Protein AF-A0A7X6BCF2-F1 (afdb_monomer_lite)

Foldseek 3Di:
DPDPVNVVVVVVVVVVVVVVVVVVVVVVVPDPPDPPPPDDPPVCVDDVLVVLQVVLVPDPDDDPVNVVSVVVVVCVVVVVPPPVVVVVPVVVVVVVPDDDDDDDDDDDDDDDDDDD

pLDDT: mean 70.46, std 17.98, range [33.34, 94.88]

Radius of gyration: 30.87 Å; chains: 1; bounding box: 83×38×70 Å

Sequence (116 aa):
MPSRNLKIAGVAALAGMMMAVVIVGTTKRDQPAPADMNAPPVAAASDPLARELDRCATLTMPDAGCEAAWAANRRRFFGQNDPSAETVGTADQVAAQGQGEPQDAAALPIKTGARP

InterPro domains:
  IPR027587 Conjugative transfer region protein TrbK [PF20084] (6-91)
  IPR027587 Conjugative transfer region protein TrbK [TIGR04360] (12-79)

Secondary structure (DSSP, 8-state):
---HHHHHHHHHHHHHHHHHHHHHHHHHHH-PPP--TTS----TTT-HHHHHHHHHTT--S--HHHHHHHHHHHHHHTTTT-GGGSSTTHHHHHGGG-------------------

Organism: NCBI:txid53317

Structure (mmCIF, N/CA/C/O backbone):
data_AF-A0A7X6BCF2-F1
#
_entry.id   AF-A0A7X6BCF2-F1
#
loop_
_atom_site.group_PDB
_atom_site.id
_atom_site.type_symbol
_atom_site.label_atom_id
_atom_site.label_alt_id
_atom_site.label_comp_id
_atom_site.label_asym_id
_atom_site.label_entity_id
_atom_site.label_seq_id
_atom_site.pdbx_PDB_ins_code
_atom_site.Cartn_x
_atom_site.Cartn_y
_atom_site.Cartn_z
_atom_site.occupancy
_atom_site.B_iso_or_equiv
_atom_site.auth_seq_id
_atom_site.auth_comp_id
_atom_site.auth_asym_id
_atom_site.auth_atom_id
_atom_site.pdbx_PDB_model_num
ATOM 1 N N . MET A 1 1 ? 9.233 2.485 -38.669 1.00 52.78 1 MET A N 1
ATOM 2 C CA . MET A 1 1 ? 9.985 1.741 -37.631 1.00 52.78 1 MET A CA 1
ATOM 3 C C . MET A 1 1 ? 10.362 2.699 -36.502 1.00 52.78 1 MET A C 1
ATOM 5 O O . MET A 1 1 ? 10.916 3.743 -36.826 1.00 52.78 1 MET A O 1
ATOM 9 N N . PRO A 1 2 ? 10.083 2.406 -35.215 1.00 58.28 2 PRO A N 1
ATOM 10 C CA . PRO A 1 2 ? 10.536 3.259 -34.114 1.00 58.28 2 PRO A CA 1
ATOM 11 C C . PRO A 1 2 ? 12.066 3.347 -34.125 1.00 58.28 2 PRO A C 1
ATOM 13 O O . PRO A 1 2 ? 12.750 2.320 -34.225 1.00 58.28 2 PRO A O 1
ATOM 16 N N . SER A 1 3 ? 12.585 4.576 -34.082 1.00 72.25 3 SER A N 1
ATOM 17 C CA . SER A 1 3 ? 14.017 4.863 -34.145 1.00 72.25 3 SER A CA 1
ATOM 18 C C . SER A 1 3 ? 14.746 4.181 -32.984 1.00 72.25 3 SER A C 1
ATOM 20 O O . SER A 1 3 ? 14.201 4.013 -31.891 1.00 72.25 3 SER A O 1
ATOM 22 N N . ARG A 1 4 ? 15.991 3.744 -33.215 1.00 78.75 4 ARG A N 1
ATOM 23 C CA . ARG A 1 4 ? 16.797 3.031 -32.206 1.00 78.75 4 ARG A CA 1
ATOM 24 C C . ARG A 1 4 ? 16.899 3.833 -30.898 1.00 78.75 4 ARG A C 1
ATOM 26 O O . ARG A 1 4 ? 16.820 3.256 -29.821 1.00 78.75 4 ARG A O 1
ATOM 33 N N . ASN A 1 5 ? 16.956 5.158 -31.014 1.00 79.00 5 ASN A N 1
ATOM 34 C CA . ASN A 1 5 ? 17.013 6.096 -29.894 1.00 79.00 5 ASN A CA 1
ATOM 35 C C . ASN A 1 5 ? 15.732 6.079 -29.049 1.00 79.00 5 ASN A C 1
ATOM 37 O O . ASN A 1 5 ? 15.816 6.106 -27.826 1.00 79.00 5 ASN A O 1
ATOM 41 N N . LEU A 1 6 ? 14.557 5.950 -29.676 1.00 77.31 6 LEU A N 1
ATOM 42 C CA . LEU A 1 6 ? 13.284 5.856 -28.957 1.00 77.31 6 LEU A CA 1
ATOM 43 C C . LEU A 1 6 ? 13.175 4.544 -28.166 1.00 77.31 6 LEU A C 1
ATOM 45 O O . LEU A 1 6 ? 12.641 4.526 -27.061 1.00 77.31 6 LEU A O 1
ATOM 49 N N . LYS A 1 7 ? 13.744 3.452 -28.694 1.00 72.31 7 LYS A N 1
ATOM 50 C CA . LYS A 1 7 ? 13.825 2.168 -27.978 1.00 72.31 7 LYS A CA 1
ATOM 51 C C . LYS A 1 7 ? 14.745 2.259 -26.761 1.00 72.31 7 LYS A C 1
ATOM 53 O O . LYS A 1 7 ? 14.379 1.788 -25.692 1.00 72.31 7 LYS A O 1
ATOM 58 N N . ILE A 1 8 ? 15.913 2.883 -26.916 1.00 84.06 8 ILE A N 1
ATOM 59 C CA . ILE A 1 8 ? 16.888 3.035 -25.827 1.00 84.06 8 ILE A CA 1
ATOM 60 C C . ILE A 1 8 ? 16.327 3.939 -24.724 1.00 84.06 8 ILE A C 1
ATOM 62 O O . ILE A 1 8 ? 16.394 3.576 -23.553 1.00 84.06 8 ILE A O 1
ATOM 66 N N . ALA A 1 9 ? 15.708 5.065 -25.091 1.00 82.69 9 ALA A N 1
ATOM 67 C CA . ALA A 1 9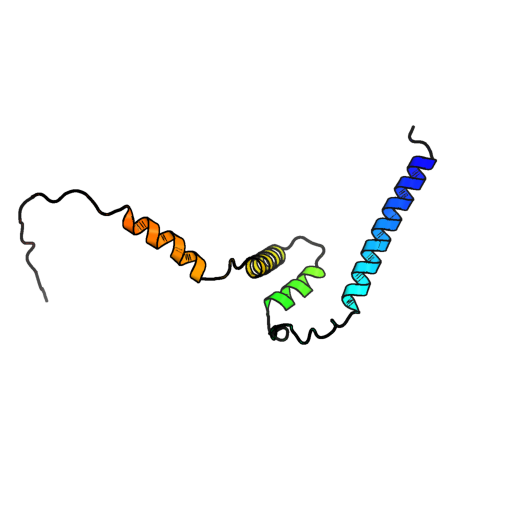 ? 15.072 5.966 -24.132 1.00 82.69 9 ALA A CA 1
ATOM 68 C C . ALA A 1 9 ? 13.941 5.273 -23.352 1.00 82.69 9 ALA A C 1
ATOM 70 O O . ALA A 1 9 ? 13.865 5.408 -22.133 1.00 82.69 9 ALA A O 1
ATOM 71 N N . GLY A 1 10 ? 13.108 4.476 -24.031 1.00 88.12 10 GLY A N 1
ATOM 72 C CA . GLY A 1 10 ? 12.047 3.706 -23.378 1.00 88.12 10 GLY A CA 1
ATOM 73 C C . GLY A 1 10 ? 12.584 2.684 -22.372 1.00 88.12 10 GLY A C 1
ATOM 74 O O . GLY A 1 10 ? 12.095 2.613 -21.247 1.00 88.12 10 GLY A O 1
ATOM 75 N N . VAL A 1 11 ? 13.628 1.933 -22.740 1.00 88.44 11 VAL A N 1
ATOM 76 C CA . VAL A 1 11 ? 14.254 0.950 -21.838 1.00 88.44 11 VAL A CA 1
ATOM 77 C C . VAL A 1 11 ? 14.896 1.637 -20.629 1.00 88.44 11 VAL A C 1
ATOM 79 O O . VAL A 1 11 ? 14.715 1.176 -19.504 1.00 88.44 11 VAL A O 1
ATOM 82 N N . ALA A 1 12 ? 15.590 2.759 -20.835 1.00 89.75 12 ALA A N 1
ATOM 83 C CA . ALA A 1 12 ? 16.207 3.518 -19.749 1.00 89.75 12 ALA A CA 1
ATOM 84 C C . ALA A 1 12 ? 15.166 4.065 -18.758 1.00 89.75 12 ALA A C 1
ATOM 86 O O . ALA A 1 12 ? 15.369 3.980 -17.548 1.00 89.75 12 ALA A O 1
ATOM 87 N N . ALA A 1 13 ? 14.033 4.569 -19.255 1.00 91.50 13 ALA A N 1
ATOM 88 C CA . ALA A 1 13 ? 12.952 5.069 -18.408 1.00 91.50 13 ALA A CA 1
ATOM 89 C C . ALA A 1 13 ? 12.337 3.959 -17.540 1.00 91.50 13 ALA A C 1
ATOM 91 O O . ALA A 1 13 ? 12.167 4.144 -16.335 1.00 91.50 13 ALA A O 1
ATOM 92 N N . LEU A 1 14 ? 12.059 2.786 -18.123 1.00 92.06 14 LEU A N 1
ATOM 93 C CA . LEU A 1 14 ? 11.518 1.646 -17.375 1.00 92.06 14 LEU A CA 1
ATOM 94 C C . LEU A 1 14 ? 12.506 1.127 -16.325 1.00 92.06 14 LEU A C 1
ATOM 96 O O . LEU A 1 14 ? 12.110 0.873 -15.188 1.00 92.06 14 LEU A O 1
ATOM 100 N N . ALA A 1 15 ? 13.788 1.016 -16.680 1.00 91.25 15 ALA A N 1
ATOM 101 C CA . ALA A 1 15 ? 14.832 0.601 -15.747 1.00 91.25 15 ALA A CA 1
ATOM 102 C C . ALA A 1 15 ? 14.982 1.595 -14.583 1.00 91.25 15 ALA A C 1
ATOM 104 O O . ALA A 1 15 ? 15.057 1.181 -13.427 1.00 91.25 15 ALA A O 1
ATOM 105 N N . GLY A 1 16 ? 14.955 2.900 -14.871 1.00 93.94 16 GLY A N 1
ATOM 106 C CA . GLY A 1 16 ? 14.984 3.945 -13.848 1.00 93.94 16 GLY A CA 1
ATOM 107 C C . GLY A 1 16 ? 13.776 3.883 -12.911 1.00 93.94 16 GLY A C 1
ATOM 108 O O . GLY A 1 16 ? 13.937 3.969 -11.696 1.00 93.94 16 GLY A O 1
ATOM 109 N N . MET A 1 17 ? 12.576 3.661 -13.454 1.00 94.81 17 MET A N 1
ATOM 110 C CA . MET A 1 17 ? 11.359 3.547 -12.649 1.00 94.81 17 MET A CA 1
ATOM 111 C C . MET A 1 17 ? 11.375 2.300 -11.755 1.00 94.81 17 MET A C 1
ATOM 113 O O . MET A 1 17 ? 11.054 2.396 -10.573 1.00 94.81 17 MET A O 1
ATOM 117 N N . MET A 1 18 ? 11.822 1.154 -12.277 1.00 94.12 18 MET A N 1
ATOM 118 C CA . MET A 1 18 ? 12.041 -0.062 -11.483 1.00 94.12 18 MET A CA 1
ATOM 119 C C . MET A 1 18 ? 13.050 0.170 -10.353 1.00 94.12 18 MET A C 1
ATOM 121 O O . MET A 1 18 ? 12.778 -0.177 -9.206 1.00 94.12 18 MET A O 1
ATOM 125 N N . MET A 1 19 ? 14.183 0.812 -10.647 1.00 93.12 19 MET A N 1
ATOM 126 C CA . MET A 1 19 ? 15.209 1.108 -9.644 1.00 93.12 19 MET A CA 1
ATOM 127 C C . MET A 1 19 ? 14.684 2.035 -8.539 1.00 93.12 19 MET A C 1
ATOM 129 O O . MET A 1 19 ? 14.942 1.801 -7.360 1.00 93.12 19 MET A O 1
ATOM 133 N N . ALA A 1 20 ? 13.899 3.055 -8.898 1.00 91.12 20 ALA A N 1
ATOM 134 C CA . ALA A 1 20 ? 13.276 3.952 -7.928 1.00 91.12 20 ALA A CA 1
ATOM 135 C C . ALA A 1 20 ? 12.325 3.203 -6.977 1.00 91.12 20 ALA A C 1
ATOM 137 O O . ALA A 1 20 ? 12.360 3.431 -5.767 1.00 91.12 20 ALA A O 1
ATOM 138 N N . VAL A 1 21 ? 11.521 2.269 -7.502 1.00 89.62 21 VAL A N 1
ATOM 139 C CA . VAL A 1 21 ? 10.628 1.426 -6.688 1.00 89.62 21 VAL A CA 1
ATOM 140 C C . VAL A 1 21 ? 11.422 0.557 -5.711 1.00 89.62 21 VAL A C 1
ATOM 142 O O . VAL A 1 21 ? 11.046 0.465 -4.543 1.00 89.62 21 VAL A O 1
ATOM 145 N N . VAL A 1 22 ? 12.539 -0.034 -6.152 1.00 87.94 22 VAL A N 1
ATOM 146 C CA . VAL A 1 22 ? 13.417 -0.835 -5.283 1.00 87.94 22 VAL A CA 1
ATOM 147 C C . VAL A 1 22 ? 13.967 0.010 -4.136 1.00 87.94 22 VAL A C 1
ATOM 149 O O . VAL A 1 22 ? 13.824 -0.390 -2.984 1.00 87.94 22 VAL A O 1
ATOM 152 N N . ILE A 1 23 ? 14.520 1.193 -4.428 1.00 85.75 23 ILE A N 1
ATOM 153 C CA . ILE A 1 23 ? 15.099 2.084 -3.408 1.00 85.75 23 ILE A CA 1
ATOM 154 C C . ILE A 1 23 ?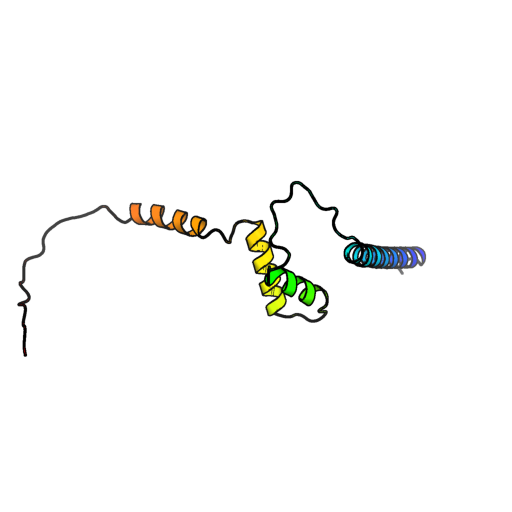 14.050 2.468 -2.357 1.00 85.75 23 ILE A C 1
ATOM 156 O O . ILE A 1 23 ? 14.313 2.365 -1.162 1.00 85.75 23 ILE A O 1
ATOM 160 N N . VAL A 1 24 ? 12.845 2.865 -2.781 1.00 83.94 24 VAL A N 1
ATOM 161 C CA . VAL A 1 24 ? 11.750 3.215 -1.856 1.00 83.94 24 VAL A CA 1
ATOM 162 C C . VAL A 1 24 ? 11.301 2.003 -1.031 1.00 83.94 24 VAL A C 1
ATOM 164 O O . VAL A 1 24 ? 10.987 2.133 0.153 1.00 83.94 24 VAL A O 1
ATOM 167 N N . GLY A 1 25 ? 11.274 0.816 -1.639 1.00 77.12 25 GLY A N 1
ATOM 168 C CA . GLY A 1 25 ? 10.918 -0.429 -0.963 1.00 77.12 25 GLY A CA 1
ATOM 169 C C . GLY A 1 25 ? 11.949 -0.892 0.071 1.00 77.12 25 GLY A C 1
ATOM 170 O O . GLY A 1 25 ? 11.576 -1.553 1.040 1.00 77.12 25 GLY A O 1
ATOM 171 N N . THR A 1 26 ? 13.231 -0.562 -0.108 1.00 73.62 26 THR A N 1
ATOM 172 C CA . THR A 1 26 ? 14.288 -0.883 0.863 1.00 73.62 26 THR A CA 1
ATOM 173 C C . THR A 1 26 ? 14.381 0.156 1.976 1.00 73.62 26 THR A C 1
ATOM 175 O O . THR A 1 26 ? 14.453 -0.216 3.140 1.00 73.62 26 THR A O 1
ATOM 178 N N . THR A 1 27 ? 14.286 1.454 1.670 1.00 69.81 27 THR A N 1
ATOM 179 C CA . THR A 1 27 ? 14.400 2.512 2.693 1.00 69.81 27 THR A CA 1
ATOM 180 C C . THR A 1 27 ? 13.258 2.490 3.705 1.00 69.81 27 THR A C 1
ATOM 182 O O . THR A 1 27 ? 13.486 2.736 4.886 1.00 69.81 27 THR A O 1
ATOM 185 N N . LYS A 1 28 ? 12.040 2.125 3.286 1.00 60.22 28 LYS A N 1
ATOM 186 C CA . LYS A 1 28 ? 10.902 1.969 4.207 1.00 60.22 28 LYS A CA 1
ATOM 187 C C . LYS A 1 28 ? 11.050 0.815 5.201 1.00 60.22 28 LYS A C 1
ATOM 189 O O . LYS A 1 28 ? 10.385 0.848 6.229 1.00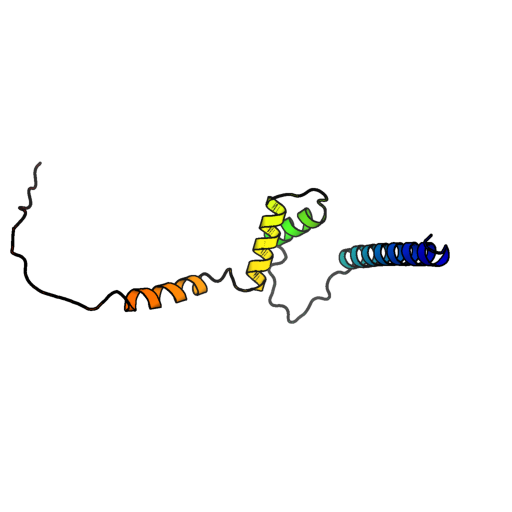 60.22 28 LYS A O 1
ATOM 194 N N . ARG A 1 29 ? 11.872 -0.200 4.907 1.00 58.50 29 ARG A N 1
ATOM 195 C CA . ARG A 1 29 ? 12.101 -1.333 5.822 1.00 58.50 29 ARG A CA 1
ATOM 196 C C . ARG A 1 29 ? 13.124 -1.012 6.908 1.00 58.50 29 ARG A C 1
ATOM 198 O O . ARG A 1 29 ? 12.982 -1.503 8.020 1.00 58.50 29 ARG A O 1
ATOM 205 N N . ASP A 1 30 ? 14.120 -0.192 6.582 1.00 54.19 30 ASP A N 1
ATOM 206 C CA . ASP A 1 30 ? 15.261 0.090 7.462 1.00 54.19 30 ASP A CA 1
ATOM 207 C C . ASP A 1 30 ? 15.126 1.369 8.288 1.00 54.19 30 ASP A C 1
ATOM 209 O O . ASP A 1 30 ? 15.983 1.644 9.125 1.00 54.19 30 ASP A O 1
ATOM 213 N N . GLN A 1 31 ? 14.081 2.173 8.083 1.00 50.19 31 GLN A N 1
ATOM 214 C CA . GLN A 1 31 ? 13.899 3.395 8.857 1.00 50.19 31 GLN A CA 1
ATOM 215 C C . GLN A 1 31 ? 13.040 3.115 10.101 1.00 50.19 31 GLN A C 1
ATOM 217 O O . GLN A 1 31 ? 11.813 3.077 9.982 1.00 50.19 31 GLN A O 1
ATOM 222 N N . PRO A 1 32 ? 13.625 2.955 11.310 1.00 53.25 32 PRO A N 1
ATOM 223 C CA . PRO A 1 32 ? 12.853 3.148 12.527 1.00 53.25 32 PRO A CA 1
ATOM 224 C C . PRO A 1 32 ? 12.291 4.567 12.462 1.00 53.25 32 PRO A C 1
ATOM 226 O O . PRO A 1 32 ? 13.042 5.534 12.298 1.00 53.25 32 PRO A O 1
ATOM 229 N N . ALA A 1 33 ? 10.964 4.682 12.490 1.00 58.12 33 ALA A N 1
ATOM 230 C CA . ALA A 1 33 ? 10.299 5.972 12.435 1.00 58.12 33 ALA A CA 1
ATOM 231 C C . ALA A 1 33 ? 10.886 6.879 13.533 1.00 58.12 33 ALA A C 1
ATOM 233 O O . ALA A 1 33 ? 11.000 6.424 14.678 1.00 58.12 33 ALA A O 1
ATOM 234 N N . PRO A 1 34 ? 11.286 8.130 13.227 1.00 56.66 34 PRO A N 1
ATOM 235 C CA . PRO A 1 34 ? 11.585 9.084 14.282 1.00 56.66 34 PRO 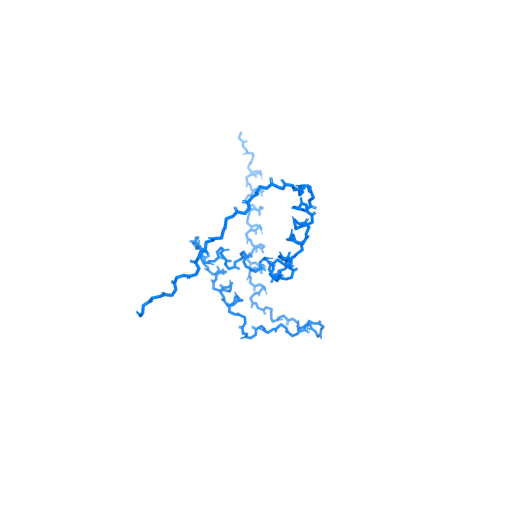A CA 1
ATOM 236 C C . PRO A 1 34 ? 10.348 9.153 15.177 1.00 56.66 34 PRO A C 1
ATOM 238 O O . PRO A 1 34 ? 9.234 9.311 14.681 1.00 56.66 34 PRO A O 1
ATOM 241 N N . ALA A 1 35 ? 10.535 8.933 16.477 1.00 54.53 35 ALA A N 1
ATOM 242 C CA . ALA A 1 35 ? 9.445 8.988 17.435 1.00 54.53 35 ALA A CA 1
ATOM 243 C C . ALA A 1 35 ? 8.868 10.408 17.415 1.00 54.53 35 ALA A C 1
ATOM 245 O O . ALA A 1 35 ? 9.447 11.328 17.995 1.00 54.53 35 ALA A O 1
ATOM 246 N N . ASP A 1 36 ? 7.753 10.589 16.709 1.00 53.62 36 ASP A N 1
ATOM 247 C CA . ASP A 1 36 ? 6.971 11.814 16.756 1.00 53.62 36 ASP A CA 1
ATOM 248 C C . ASP A 1 36 ? 6.487 11.989 18.195 1.00 53.62 36 ASP A C 1
ATOM 250 O O . ASP A 1 36 ? 5.544 11.335 18.639 1.00 53.62 36 ASP A O 1
ATOM 254 N N . MET A 1 37 ? 7.141 12.879 18.943 1.00 56.47 37 MET A N 1
ATOM 255 C CA . MET A 1 37 ? 6.791 13.168 20.340 1.00 56.47 37 MET A CA 1
ATOM 256 C C . MET A 1 37 ? 5.381 13.768 20.493 1.00 56.47 37 MET A C 1
ATOM 258 O O . MET A 1 37 ? 4.867 13.843 21.605 1.00 56.47 37 MET A O 1
ATOM 262 N N . ASN A 1 38 ? 4.745 14.154 19.380 1.00 56.44 38 ASN A N 1
ATOM 263 C CA . ASN A 1 38 ? 3.384 14.686 19.323 1.00 56.44 38 ASN A CA 1
ATOM 264 C C . ASN A 1 38 ? 2.363 13.702 18.730 1.00 56.44 38 ASN A C 1
ATOM 266 O O . ASN A 1 38 ? 1.194 14.064 18.585 1.00 56.44 38 ASN A O 1
ATOM 270 N N . ALA A 1 39 ? 2.763 12.478 18.372 1.00 53.59 39 ALA A N 1
ATOM 271 C CA . ALA A 1 39 ? 1.790 11.469 17.989 1.00 53.59 39 ALA A CA 1
ATOM 272 C C . ALA A 1 39 ? 1.008 11.048 19.248 1.00 53.59 39 ALA A C 1
ATOM 274 O O . ALA A 1 39 ? 1.634 10.710 20.259 1.00 53.59 39 ALA A O 1
ATOM 275 N N . PRO A 1 40 ? -0.344 11.042 19.231 1.00 54.62 40 PRO A N 1
ATOM 276 C CA . PRO A 1 40 ? -1.092 10.352 20.278 1.00 54.62 40 PRO A CA 1
ATOM 277 C C . PRO A 1 40 ? -0.542 8.925 20.373 1.00 54.62 40 PRO A C 1
ATOM 279 O O . PRO A 1 40 ? -0.135 8.398 19.334 1.00 54.62 40 PRO A O 1
ATOM 282 N N . PRO A 1 41 ? -0.482 8.300 21.565 1.00 48.88 41 PRO A N 1
ATOM 283 C CA . PRO A 1 41 ? 0.060 6.959 21.708 1.00 48.88 41 PRO A CA 1
ATOM 284 C C . PRO A 1 41 ? -0.761 6.016 20.833 1.00 48.88 41 PRO A C 1
ATOM 286 O O . PRO A 1 41 ? -1.817 5.521 21.224 1.00 48.88 41 PRO A O 1
ATOM 289 N N . VAL A 1 42 ? -0.293 5.791 19.607 1.00 54.41 42 VAL A N 1
ATOM 290 C CA . VAL A 1 42 ? -0.799 4.732 18.762 1.00 54.41 42 VAL A CA 1
ATOM 291 C C . VAL A 1 42 ? -0.437 3.495 19.552 1.00 54.41 42 VAL A C 1
ATOM 293 O O . VAL A 1 42 ? 0.735 3.264 19.852 1.00 54.41 42 VAL A O 1
ATOM 296 N N . ALA A 1 43 ? -1.443 2.720 19.935 1.00 52.50 43 ALA A N 1
ATOM 297 C CA . ALA A 1 43 ? -1.282 1.393 20.505 1.00 52.50 43 ALA A CA 1
ATOM 298 C C . ALA A 1 43 ? -0.686 0.434 19.446 1.00 52.50 43 ALA A C 1
ATOM 300 O O . ALA A 1 43 ? -1.245 -0.613 19.134 1.00 52.50 43 ALA A O 1
ATOM 301 N N . ALA A 1 44 ? 0.448 0.813 18.851 1.00 53.88 44 ALA A N 1
ATOM 302 C CA . ALA A 1 44 ? 1.118 0.168 17.733 1.00 53.88 44 ALA A CA 1
ATOM 303 C C . ALA A 1 44 ? 1.651 -1.214 18.122 1.00 53.88 44 ALA A C 1
ATOM 305 O O . ALA A 1 44 ? 1.858 -2.060 17.261 1.00 53.88 44 ALA A O 1
ATOM 306 N N . ALA A 1 45 ? 1.814 -1.480 19.420 1.00 49.59 45 ALA A N 1
ATOM 307 C CA . ALA A 1 45 ? 2.225 -2.789 19.908 1.00 49.59 45 ALA A CA 1
ATOM 308 C C . ALA A 1 45 ? 1.107 -3.854 19.832 1.00 49.59 45 ALA A C 1
ATOM 310 O O . ALA A 1 45 ? 1.414 -5.043 19.922 1.00 49.59 45 ALA A O 1
ATOM 311 N N . SER A 1 46 ? -0.164 -3.463 19.639 1.00 57.38 46 SER A N 1
ATOM 312 C CA . SER A 1 46 ? -1.303 -4.380 19.807 1.00 57.38 46 SER A CA 1
ATOM 313 C C . SER A 1 46 ? -2.379 -4.316 18.722 1.00 57.38 46 SER A C 1
ATOM 315 O O . SER A 1 46 ? -3.352 -5.052 18.854 1.00 57.38 46 SER A O 1
ATOM 317 N N . ASP A 1 47 ? -2.268 -3.481 17.681 1.00 76.25 47 ASP A N 1
ATOM 318 C CA . ASP A 1 47 ? -3.310 -3.432 16.643 1.00 76.25 47 ASP A CA 1
ATOM 319 C C . ASP A 1 47 ? -3.228 -4.683 15.745 1.00 76.25 47 ASP A C 1
ATOM 321 O O . ASP A 1 47 ? -2.299 -4.799 14.935 1.00 76.25 47 ASP A O 1
ATOM 325 N N . PRO A 1 48 ? -4.176 -5.638 15.853 1.00 82.56 48 PRO A N 1
ATOM 326 C CA . PRO A 1 48 ? -4.167 -6.834 15.016 1.00 82.56 48 PRO A CA 1
ATOM 327 C C . PRO A 1 48 ? -4.256 -6.486 13.525 1.00 82.56 48 PRO A C 1
ATOM 329 O O . PRO A 1 48 ? -3.748 -7.241 12.698 1.00 82.56 48 PRO A O 1
ATOM 332 N N . LEU A 1 49 ? -4.840 -5.330 13.177 1.00 87.50 49 LEU A N 1
ATOM 333 C CA . LEU A 1 49 ? -4.944 -4.877 11.793 1.00 87.50 49 LEU A CA 1
ATOM 334 C C . LEU A 1 49 ? -3.579 -4.494 11.210 1.00 87.50 49 LEU A C 1
ATOM 336 O O . LEU A 1 49 ? -3.291 -4.847 10.072 1.00 87.50 49 LEU A O 1
ATOM 340 N N . ALA A 1 50 ? -2.721 -3.821 11.983 1.00 86.50 50 ALA A N 1
ATOM 341 C CA . ALA A 1 50 ? -1.381 -3.440 11.532 1.00 86.50 50 ALA A CA 1
ATOM 342 C C . ALA A 1 50 ? -0.523 -4.675 11.216 1.00 86.50 50 ALA A C 1
ATOM 344 O O . ALA A 1 50 ? 0.131 -4.732 10.177 1.00 86.50 50 ALA A O 1
ATOM 345 N N . ARG A 1 51 ? -0.612 -5.711 12.062 1.00 88.31 51 ARG A N 1
ATOM 346 C CA . ARG A 1 51 ? 0.067 -6.995 11.833 1.00 88.31 51 ARG A CA 1
ATOM 347 C C . ARG A 1 51 ? -0.407 -7.681 10.549 1.00 88.31 51 ARG A C 1
ATOM 349 O O . ARG A 1 51 ? 0.402 -8.275 9.839 1.00 88.31 51 ARG A O 1
ATOM 356 N N . GLU A 1 52 ? -1.705 -7.622 10.258 1.00 91.25 52 GLU A N 1
ATOM 357 C CA . GLU A 1 52 ? -2.248 -8.217 9.035 1.00 91.25 52 GLU A CA 1
ATOM 358 C C . GLU A 1 52 ? -1.803 -7.439 7.789 1.00 91.25 52 GLU A C 1
ATOM 360 O O . GLU A 1 52 ? -1.417 -8.050 6.796 1.00 91.25 52 GLU A O 1
ATOM 365 N N . LEU A 1 53 ? -1.753 -6.103 7.851 1.00 92.38 53 LEU A N 1
ATOM 366 C CA . LEU A 1 53 ? -1.241 -5.276 6.752 1.00 92.38 53 LEU A CA 1
ATOM 367 C C . LEU A 1 53 ? 0.229 -5.582 6.421 1.00 92.38 53 LEU A C 1
ATOM 369 O O . LEU A 1 53 ? 0.570 -5.669 5.239 1.00 92.38 53 LEU A O 1
ATOM 373 N N . ASP A 1 54 ? 1.076 -5.809 7.429 1.00 90.81 54 ASP A N 1
ATOM 374 C CA . ASP A 1 54 ? 2.479 -6.204 7.226 1.00 90.81 54 ASP A CA 1
ATOM 375 C C . ASP A 1 54 ? 2.602 -7.562 6.527 1.00 90.81 54 ASP A C 1
ATOM 377 O O . ASP A 1 54 ? 3.405 -7.720 5.603 1.00 90.81 54 ASP A O 1
ATOM 381 N N . ARG A 1 55 ? 1.772 -8.544 6.910 1.00 92.38 55 ARG A N 1
ATOM 382 C CA . ARG A 1 55 ? 1.715 -9.834 6.208 1.00 92.38 55 ARG A CA 1
ATOM 383 C C . ARG A 1 55 ? 1.285 -9.626 4.756 1.00 92.38 55 ARG A C 1
ATOM 385 O O . ARG A 1 55 ? 1.951 -10.117 3.842 1.00 92.38 55 ARG A O 1
ATOM 392 N N . CYS A 1 56 ? 0.212 -8.869 4.541 1.00 94.12 56 CYS A N 1
ATOM 393 C CA . CYS A 1 56 ? -0.347 -8.602 3.220 1.00 94.12 56 CYS A CA 1
ATOM 394 C C . CYS A 1 56 ? 0.630 -7.891 2.276 1.00 94.12 56 CYS A C 1
ATOM 396 O O . CYS A 1 56 ? 0.614 -8.161 1.080 1.00 94.12 56 CYS A O 1
ATOM 398 N N . ALA A 1 57 ? 1.534 -7.049 2.787 1.00 88.75 57 ALA A N 1
ATOM 399 C CA . ALA A 1 57 ? 2.558 -6.382 1.978 1.00 88.75 57 ALA A CA 1
ATOM 400 C C . ALA A 1 57 ? 3.574 -7.346 1.332 1.00 88.75 57 ALA A C 1
ATOM 402 O O . ALA A 1 57 ? 4.289 -6.961 0.406 1.00 88.75 57 ALA A O 1
ATOM 403 N N . THR A 1 58 ? 3.655 -8.589 1.815 1.00 90.38 58 THR A N 1
ATOM 404 C CA . THR A 1 58 ? 4.558 -9.621 1.279 1.00 90.38 58 THR A CA 1
ATOM 405 C C . THR A 1 58 ? 3.882 -10.570 0.290 1.00 90.38 58 THR A C 1
ATOM 407 O O . THR A 1 58 ? 4.573 -11.320 -0.400 1.00 90.38 58 THR A O 1
ATOM 410 N N . LEU A 1 59 ? 2.548 -10.536 0.188 1.00 91.50 59 LEU A N 1
ATOM 411 C CA . LEU A 1 59 ? 1.794 -11.401 -0.712 1.00 91.50 59 LEU A CA 1
ATOM 412 C C . LEU A 1 59 ? 1.781 -10.841 -2.138 1.00 91.50 59 LEU A C 1
ATOM 414 O O . LEU A 1 59 ? 1.495 -9.671 -2.372 1.00 91.50 59 LEU A O 1
ATOM 418 N N . THR A 1 60 ? 2.082 -11.708 -3.104 1.00 84.81 60 THR A N 1
ATOM 419 C CA . THR A 1 60 ? 2.111 -11.385 -4.542 1.00 84.81 60 THR A CA 1
ATOM 420 C C . THR A 1 60 ? 0.903 -11.927 -5.307 1.00 84.81 60 THR A C 1
ATOM 422 O O . THR A 1 60 ? 0.775 -11.688 -6.507 1.00 84.81 60 THR A O 1
ATOM 425 N N . MET A 1 61 ? 0.016 -12.653 -4.623 1.00 90.50 61 MET A N 1
ATOM 426 C CA . MET A 1 61 ? -1.222 -13.207 -5.167 1.00 90.50 61 MET A CA 1
ATOM 427 C C . MET A 1 61 ? -2.419 -12.466 -4.556 1.00 90.50 61 MET A C 1
ATOM 429 O O . MET A 1 61 ? -2.342 -12.097 -3.382 1.00 90.50 61 MET A O 1
ATOM 433 N N . PRO A 1 62 ? -3.507 -12.227 -5.313 1.00 90.31 62 PRO A N 1
ATOM 434 C CA . PRO A 1 62 ? -4.719 -11.635 -4.761 1.00 90.31 62 PRO A CA 1
ATOM 435 C C . PRO A 1 62 ? -5.270 -12.481 -3.612 1.00 90.31 62 PRO A C 1
ATOM 437 O O . PRO A 1 62 ? -5.423 -13.696 -3.741 1.00 90.31 62 PRO A O 1
ATOM 440 N N . ASP A 1 63 ? -5.586 -11.812 -2.507 1.00 93.94 63 ASP A N 1
ATOM 441 C CA . ASP A 1 63 ? -6.149 -12.413 -1.306 1.00 93.94 63 ASP A CA 1
ATOM 442 C C . ASP A 1 63 ? -7.288 -11.535 -0.781 1.00 93.94 63 ASP A C 1
ATOM 444 O O . ASP A 1 63 ? -7.109 -10.344 -0.505 1.00 93.94 63 ASP A O 1
ATOM 448 N N . ALA A 1 64 ? -8.472 -12.132 -0.642 1.00 94.81 64 ALA A N 1
ATOM 449 C CA . ALA A 1 64 ? -9.669 -11.415 -0.212 1.00 94.81 64 ALA A CA 1
ATOM 450 C C . ALA A 1 64 ? -9.554 -10.897 1.235 1.00 94.81 64 ALA A C 1
ATOM 452 O O . ALA A 1 64 ? -10.126 -9.856 1.567 1.00 94.81 64 ALA A O 1
ATOM 453 N N . GLY A 1 65 ? -8.797 -11.588 2.096 1.00 93.00 65 GLY A N 1
ATOM 454 C CA . GLY A 1 65 ? -8.528 -11.149 3.466 1.00 93.00 65 GLY A CA 1
ATOM 455 C C . GLY A 1 65 ? -7.694 -9.868 3.497 1.00 93.00 65 GLY A C 1
ATOM 456 O O . GLY A 1 65 ? -8.019 -8.923 4.218 1.00 93.00 65 GLY A O 1
ATOM 457 N N . CYS A 1 66 ? -6.680 -9.786 2.641 1.00 94.88 66 CYS A N 1
ATOM 458 C CA . CYS A 1 66 ? -5.847 -8.602 2.488 1.00 94.88 66 CYS A CA 1
ATOM 459 C C . CYS A 1 66 ? -6.596 -7.403 1.906 1.00 94.88 66 CYS A C 1
ATOM 461 O O . CYS A 1 66 ? -6.401 -6.275 2.369 1.00 94.88 66 CYS A O 1
ATOM 463 N N . GLU A 1 67 ? -7.485 -7.621 0.936 1.00 94.31 67 GLU A N 1
ATOM 464 C CA . GLU A 1 67 ? -8.346 -6.554 0.414 1.00 94.31 67 GLU A CA 1
ATOM 465 C C . GLU A 1 67 ? -9.265 -5.984 1.506 1.00 94.31 67 GLU A C 1
ATOM 467 O O . GLU A 1 67 ? -9.397 -4.761 1.642 1.00 94.31 67 GLU A O 1
ATOM 472 N N . ALA A 1 68 ? -9.839 -6.852 2.345 1.00 94.00 68 ALA A N 1
ATOM 473 C CA . ALA A 1 68 ? -10.670 -6.445 3.473 1.00 94.00 68 ALA A CA 1
ATOM 474 C C . ALA A 1 68 ? -9.877 -5.668 4.540 1.00 94.00 68 ALA A C 1
ATOM 476 O O . ALA A 1 68 ? -10.347 -4.631 5.020 1.00 94.00 68 ALA A O 1
ATOM 477 N N . ALA A 1 69 ? -8.660 -6.112 4.872 1.00 93.94 69 ALA A N 1
ATOM 478 C CA . ALA A 1 69 ? -7.784 -5.422 5.820 1.00 93.94 69 ALA A CA 1
ATOM 479 C C . ALA A 1 69 ? -7.435 -4.000 5.343 1.00 93.94 69 ALA A C 1
ATOM 481 O O . ALA A 1 69 ? -7.531 -3.031 6.104 1.00 93.94 69 ALA A O 1
ATOM 482 N N . TRP A 1 70 ? -7.121 -3.838 4.055 1.00 91.19 70 TRP A N 1
ATOM 483 C CA . TRP A 1 70 ? -6.874 -2.524 3.460 1.00 91.19 70 TRP A CA 1
ATOM 484 C C . TRP A 1 70 ? -8.109 -1.624 3.457 1.00 91.19 70 TRP A C 1
ATOM 486 O O . TRP A 1 70 ? -8.001 -0.424 3.733 1.00 91.19 70 TRP A O 1
ATOM 496 N N . ALA A 1 71 ? -9.288 -2.180 3.171 1.00 93.19 71 ALA A N 1
ATOM 497 C CA . ALA A 1 71 ? -10.540 -1.436 3.237 1.00 93.19 71 ALA A CA 1
ATOM 498 C C . ALA A 1 71 ? -10.830 -0.945 4.666 1.00 93.19 71 ALA A C 1
ATOM 500 O O . ALA A 1 71 ? -11.195 0.218 4.847 1.00 93.19 71 ALA A O 1
ATOM 501 N N . ALA A 1 72 ? -10.613 -1.788 5.679 1.00 90.62 72 ALA A N 1
ATOM 502 C CA . ALA A 1 72 ? -10.793 -1.428 7.085 1.00 90.62 72 ALA A CA 1
ATOM 503 C C . ALA A 1 72 ? -9.828 -0.318 7.530 1.00 90.62 72 ALA A C 1
ATOM 505 O O . ALA A 1 72 ? -10.251 0.652 8.165 1.00 90.62 72 ALA A O 1
ATOM 506 N N . ASN A 1 73 ? -8.554 -0.411 7.136 1.00 90.38 73 ASN A N 1
ATOM 507 C CA . ASN A 1 73 ? -7.557 0.622 7.410 1.00 90.38 73 ASN A CA 1
ATOM 508 C C . ASN A 1 73 ? -7.985 1.973 6.821 1.00 90.38 73 ASN A C 1
ATOM 510 O O . ASN A 1 73 ? -8.008 2.989 7.510 1.00 90.38 73 ASN A O 1
ATOM 514 N N . ARG A 1 74 ? -8.434 1.970 5.560 1.00 88.44 74 ARG A N 1
ATOM 515 C CA . ARG A 1 74 ? -8.917 3.174 4.875 1.00 88.44 74 ARG A CA 1
ATOM 516 C C . ARG A 1 74 ? -10.100 3.819 5.604 1.00 88.44 74 ARG A C 1
ATOM 518 O O . ARG A 1 74 ? -10.095 5.028 5.800 1.00 88.44 74 ARG A O 1
ATOM 525 N N . ARG A 1 75 ? -11.084 3.028 6.047 1.00 88.75 75 ARG A N 1
ATOM 526 C CA . ARG A 1 75 ? -12.252 3.534 6.796 1.00 88.75 75 ARG A CA 1
ATOM 527 C C . ARG A 1 75 ? -11.855 4.245 8.092 1.00 88.75 75 ARG A C 1
ATOM 529 O O . ARG A 1 75 ? -12.472 5.255 8.419 1.00 88.75 75 ARG A O 1
ATOM 536 N N . ARG A 1 76 ? -10.812 3.769 8.795 1.00 84.12 76 ARG A N 1
ATOM 537 C CA . ARG A 1 76 ? -10.292 4.416 10.019 1.00 84.12 76 ARG A CA 1
ATOM 538 C C . ARG A 1 76 ? -9.774 5.820 9.734 1.00 84.12 76 ARG A C 1
ATOM 540 O O . ARG A 1 76 ? -10.121 6.742 10.459 1.00 84.12 76 ARG A O 1
ATOM 547 N N . PHE A 1 77 ? -9.015 5.990 8.653 1.00 77.81 77 PHE A N 1
ATOM 548 C CA . PHE A 1 77 ? -8.487 7.303 8.273 1.00 77.81 77 PHE A CA 1
ATOM 549 C C . PHE A 1 77 ? -9.578 8.318 7.929 1.00 77.81 77 PHE A C 1
ATOM 551 O O . PHE A 1 77 ? -9.402 9.506 8.176 1.00 77.81 77 PHE A O 1
ATOM 558 N N . PHE A 1 78 ? -10.706 7.863 7.385 1.00 82.69 78 PHE A N 1
ATOM 559 C CA . PHE A 1 78 ? -11.814 8.737 7.004 1.00 82.69 78 PHE A CA 1
ATOM 560 C C . PHE A 1 78 ? -12.919 8.852 8.069 1.00 82.69 78 PHE A C 1
ATOM 562 O O . PHE A 1 78 ? -14.002 9.332 7.745 1.00 82.69 78 PHE A O 1
ATOM 569 N N . GLY A 1 79 ? -12.695 8.389 9.306 1.00 75.19 79 GLY A N 1
ATOM 570 C CA . GLY A 1 79 ? -13.690 8.479 10.390 1.00 75.19 79 GLY A CA 1
ATOM 571 C C . GLY A 1 79 ? -14.951 7.629 10.172 1.00 75.19 79 GLY A C 1
ATOM 572 O O . GLY A 1 79 ? -15.935 7.758 10.884 1.00 75.19 79 GLY A O 1
ATOM 573 N N . GLN A 1 80 ? -14.945 6.710 9.203 1.00 73.00 80 GLN A N 1
ATOM 574 C CA . GLN A 1 80 ? -16.119 5.891 8.854 1.00 73.00 80 GLN A CA 1
ATOM 575 C C . GLN A 1 80 ? -16.377 4.747 9.844 1.00 73.00 80 GLN A C 1
ATOM 577 O O . GLN A 1 80 ? -17.299 3.963 9.648 1.00 73.00 80 GLN A O 1
ATOM 582 N N . ASN A 1 81 ? -15.554 4.627 10.886 1.00 65.19 81 ASN A N 1
ATOM 583 C CA . ASN A 1 81 ? -15.761 3.675 11.974 1.0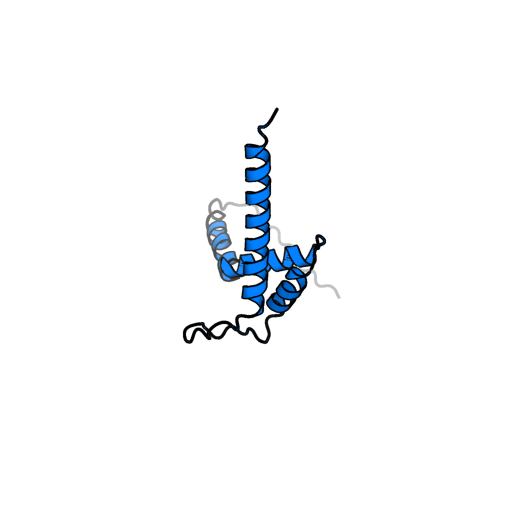0 65.19 81 ASN A CA 1
ATOM 584 C C . ASN A 1 81 ? -16.340 4.347 13.228 1.00 65.19 81 ASN A C 1
ATOM 586 O O . ASN A 1 81 ? -16.361 3.710 14.278 1.00 65.19 81 ASN A O 1
ATOM 590 N N . ASP A 1 82 ? -16.782 5.608 13.138 1.00 59.66 82 ASP A N 1
ATOM 591 C CA . ASP A 1 82 ? -17.489 6.266 14.231 1.00 59.66 82 ASP A CA 1
ATOM 592 C C . ASP A 1 82 ? -18.937 5.750 14.294 1.00 59.66 82 ASP A C 1
ATOM 594 O O . ASP A 1 82 ? -19.745 6.097 13.428 1.00 59.66 82 ASP A O 1
ATOM 598 N N . PRO A 1 83 ? -19.324 4.972 15.326 1.00 58.34 83 PRO A N 1
ATOM 599 C CA . PRO A 1 83 ? -20.717 4.546 15.508 1.00 58.34 83 PRO A CA 1
ATOM 600 C C . PRO A 1 83 ? -21.667 5.741 15.717 1.00 58.34 83 PRO A C 1
ATOM 602 O O . PRO A 1 83 ? -22.881 5.607 15.599 1.00 58.34 83 PRO A O 1
ATOM 605 N N . SER A 1 84 ? -21.114 6.926 15.989 1.00 50.91 84 SER A N 1
ATOM 606 C CA . SER A 1 84 ? -21.816 8.206 16.102 1.00 50.91 84 SER A CA 1
ATOM 607 C C . SER A 1 84 ? -22.279 8.783 14.757 1.00 50.91 84 SER A C 1
ATOM 609 O O . SER A 1 84 ? -23.110 9.687 14.748 1.00 50.91 84 SER A O 1
ATOM 611 N N . ALA A 1 85 ? -21.751 8.304 13.623 1.00 53.00 85 ALA A N 1
ATOM 612 C CA . ALA A 1 85 ? -22.179 8.747 12.293 1.00 53.00 85 ALA A CA 1
ATOM 613 C C . ALA A 1 85 ? -23.486 8.067 11.838 1.00 53.00 85 ALA A C 1
ATOM 615 O O . ALA A 1 85 ? -24.206 8.608 11.001 1.00 53.00 85 ALA A O 1
ATOM 616 N N . GLU A 1 86 ? -23.826 6.909 12.411 1.00 48.03 86 GLU A N 1
ATOM 617 C CA . GLU A 1 86 ? -24.995 6.114 12.013 1.00 48.03 86 GLU A CA 1
ATOM 618 C C . GLU A 1 86 ? -26.311 6.631 12.635 1.00 48.03 86 GLU A C 1
ATOM 620 O O . GLU A 1 86 ? -27.397 6.389 12.113 1.00 48.03 86 GLU A O 1
ATOM 625 N N . THR A 1 87 ? -26.240 7.431 13.705 1.00 45.81 87 THR A N 1
ATOM 626 C CA . THR A 1 87 ? -27.412 8.031 14.370 1.00 45.81 87 THR A CA 1
ATOM 627 C C . THR A 1 87 ? -27.895 9.344 13.749 1.00 45.81 87 THR A C 1
ATOM 629 O O . THR A 1 87 ? -29.027 9.751 14.012 1.00 45.81 87 THR A O 1
ATOM 632 N N . VAL A 1 88 ? -27.103 9.994 12.890 1.00 55.62 88 VAL A N 1
ATOM 633 C CA . VAL A 1 88 ? -27.456 11.309 12.314 1.00 55.62 88 VAL A CA 1
ATOM 634 C C . VAL A 1 88 ? -28.480 11.191 11.170 1.00 55.62 88 VAL A C 1
ATOM 636 O O . VAL A 1 88 ? -29.190 12.148 10.883 1.00 55.62 88 VAL A O 1
ATOM 639 N N . GLY A 1 89 ? -28.635 10.008 10.563 1.00 49.50 89 GLY A N 1
ATOM 640 C CA . GLY A 1 89 ? -29.592 9.780 9.470 1.00 49.50 89 GLY A CA 1
ATOM 641 C C . GLY A 1 89 ? -31.002 9.354 9.899 1.00 49.50 89 GLY A C 1
ATOM 642 O O . GLY A 1 89 ? -31.946 9.557 9.144 1.00 49.50 89 GLY A O 1
ATOM 643 N N . THR A 1 90 ? -31.175 8.786 11.097 1.00 50.53 90 THR A N 1
ATOM 644 C CA . THR A 1 90 ? -32.476 8.240 11.543 1.00 50.53 90 THR A CA 1
ATOM 645 C C . THR A 1 90 ? -33.345 9.279 12.255 1.00 50.53 90 THR A C 1
ATOM 647 O O . THR A 1 90 ? -34.570 9.200 12.184 1.00 50.53 90 THR A O 1
ATOM 650 N N . ALA A 1 91 ? -32.750 10.290 12.896 1.00 52.38 91 ALA A N 1
ATOM 651 C CA . ALA A 1 91 ? -33.514 11.345 13.572 1.00 52.38 91 ALA A CA 1
ATOM 652 C C . ALA A 1 91 ? -34.279 12.254 12.590 1.00 52.38 91 ALA A C 1
ATOM 654 O O . ALA A 1 91 ? -35.357 12.742 12.924 1.00 52.38 91 ALA A O 1
ATOM 655 N N . ASP A 1 92 ? -33.766 12.419 11.367 1.00 49.62 92 ASP A N 1
ATOM 656 C CA . ASP A 1 92 ? -34.417 13.204 10.310 1.00 49.62 92 ASP A CA 1
ATOM 657 C C . ASP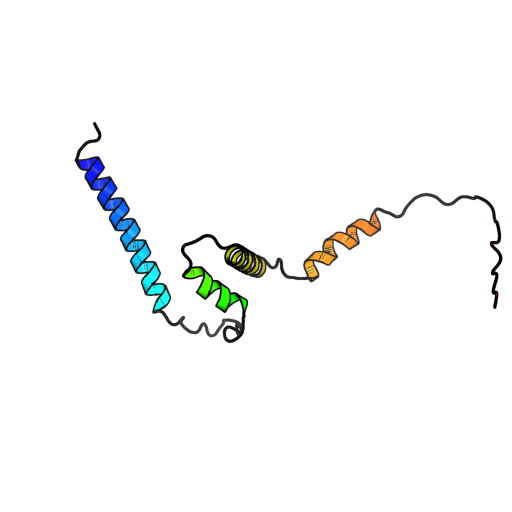 A 1 92 ? -35.623 12.456 9.696 1.00 49.62 92 ASP A C 1
ATOM 659 O O . ASP A 1 92 ? -36.617 13.059 9.299 1.00 49.62 92 ASP A O 1
ATOM 663 N N . GLN A 1 93 ? -35.600 11.116 9.707 1.00 52.47 93 GLN A N 1
ATOM 664 C CA . GLN A 1 93 ? -36.652 10.286 9.098 1.00 52.47 93 GLN A CA 1
ATOM 665 C C . GLN A 1 93 ? -37.888 10.102 9.991 1.00 52.47 93 GLN A C 1
ATOM 667 O O . GLN A 1 93 ? -38.985 9.879 9.481 1.00 52.47 93 GLN A O 1
ATOM 672 N N . VAL A 1 94 ? -37.749 10.227 11.316 1.00 54.34 94 VAL A N 1
ATOM 673 C CA . VAL A 1 94 ? -38.884 10.119 12.255 1.00 54.34 94 VAL A CA 1
ATOM 674 C C . VAL A 1 94 ? -39.747 11.391 12.246 1.00 54.34 94 VAL A C 1
ATOM 676 O O . VAL A 1 94 ? -40.943 11.325 12.523 1.00 54.34 94 VAL A O 1
ATOM 679 N N . ALA A 1 95 ? -39.189 12.538 11.845 1.00 50.50 95 ALA A N 1
ATOM 680 C CA . ALA A 1 95 ? -39.928 13.798 11.743 1.00 50.50 95 ALA A CA 1
ATOM 681 C C . ALA A 1 95 ? -40.876 13.860 10.527 1.00 50.50 95 ALA A C 1
ATOM 683 O O . ALA A 1 95 ? -41.857 14.599 10.557 1.00 50.50 95 ALA A O 1
ATOM 684 N N . ALA A 1 96 ? -40.633 13.061 9.481 1.00 49.62 96 ALA A N 1
ATOM 685 C CA . ALA A 1 96 ? -41.456 13.049 8.267 1.00 49.62 96 ALA A CA 1
ATOM 686 C C . ALA A 1 96 ? -42.651 12.072 8.316 1.00 49.62 96 ALA A C 1
ATOM 688 O O . ALA A 1 96 ? -43.450 12.048 7.382 1.00 49.62 96 ALA A O 1
ATOM 689 N N . GLN A 1 97 ? -42.799 11.265 9.377 1.00 54.81 97 GLN A N 1
ATOM 690 C CA . GLN A 1 97 ? -43.861 10.246 9.479 1.00 54.81 97 GLN A CA 1
ATOM 691 C C . GLN A 1 97 ? -45.031 10.621 10.400 1.00 54.81 97 GLN A C 1
ATOM 693 O O . GLN A 1 97 ? -45.912 9.797 10.640 1.00 54.81 97 GLN A O 1
ATOM 698 N N . GLY A 1 98 ? -45.085 11.854 10.903 1.00 51.19 98 GLY A N 1
ATOM 699 C CA . GLY A 1 98 ? -46.181 12.299 11.756 1.00 51.19 98 GLY A CA 1
ATOM 700 C C . GLY A 1 98 ? -46.846 13.564 11.244 1.00 51.19 98 GLY A C 1
ATOM 701 O O . GLY A 1 98 ? -46.410 14.631 11.654 1.00 51.19 98 GLY A O 1
ATOM 702 N N . GLN A 1 99 ? -47.909 13.442 10.428 1.00 44.53 99 GLN A N 1
ATOM 703 C CA . GLN A 1 99 ? -49.103 14.315 10.487 1.00 44.53 99 GLN A CA 1
ATOM 704 C C . GLN A 1 99 ? -50.213 13.946 9.469 1.00 44.53 99 GLN A C 1
ATOM 706 O O . GLN A 1 99 ? -50.031 14.079 8.263 1.00 44.53 99 GLN A O 1
ATOM 711 N N . GLY A 1 100 ? -51.388 13.575 10.007 1.00 33.34 100 GLY A N 1
ATOM 712 C CA . GLY A 1 100 ? -52.702 13.417 9.346 1.00 33.34 100 GLY A CA 1
ATOM 713 C C . GLY A 1 100 ? -53.204 11.967 9.423 1.00 33.34 100 GLY A C 1
ATOM 714 O O . GLY A 1 100 ? -52.569 11.095 8.854 1.00 33.34 100 GLY A O 1
ATOM 715 N N . GLU A 1 101 ? -54.278 11.572 10.115 1.00 35.69 101 GLU A N 1
ATOM 716 C CA . GLU A 1 101 ? -55.519 12.240 10.539 1.00 35.69 101 GLU A CA 1
ATOM 717 C C . GLU A 1 101 ? -56.214 11.361 11.622 1.00 35.69 101 GLU A C 1
ATOM 719 O O . GLU A 1 101 ? -56.090 10.134 11.554 1.00 35.69 101 GLU A O 1
ATOM 724 N N . PRO A 1 102 ? -56.934 11.916 12.621 1.00 55.88 102 PRO A N 1
ATOM 725 C CA . PRO A 1 102 ? -57.742 11.139 13.560 1.00 55.88 102 PRO A CA 1
ATOM 726 C C . PRO A 1 102 ? -59.227 11.187 13.176 1.00 55.88 102 PRO A C 1
ATOM 728 O O . PRO A 1 102 ? -59.804 12.267 13.232 1.00 55.88 102 PRO A O 1
ATOM 731 N N . GLN A 1 103 ? -59.862 10.052 12.848 1.00 53.78 103 GLN A N 1
ATOM 732 C CA . GLN A 1 103 ? -61.320 9.894 13.015 1.00 53.78 103 GLN A CA 1
ATOM 733 C C . GLN A 1 103 ? -61.833 8.461 12.782 1.00 53.78 103 GLN A C 1
ATOM 735 O O . GLN A 1 103 ? -61.811 7.923 11.679 1.00 53.78 103 GLN A O 1
ATOM 740 N N . ASP A 1 104 ? -62.313 7.894 13.890 1.00 49.09 104 ASP A N 1
ATOM 741 C CA . ASP A 1 104 ? -63.498 7.046 14.036 1.00 49.09 104 ASP A CA 1
ATOM 742 C C . ASP A 1 104 ? -63.656 5.784 13.173 1.00 49.09 104 ASP A C 1
ATOM 744 O O . ASP A 1 104 ? -64.248 5.788 12.098 1.00 49.09 104 ASP A O 1
ATOM 748 N N . ALA A 1 105 ? -63.324 4.639 13.778 1.00 47.91 105 ALA A N 1
ATOM 749 C CA . ALA A 1 105 ? -64.066 3.401 13.554 1.00 47.91 105 ALA A CA 1
ATOM 750 C C . ALA A 1 105 ? -64.084 2.535 14.825 1.00 47.91 105 ALA A C 1
ATOM 752 O O . ALA A 1 105 ? -63.172 1.766 15.107 1.00 47.91 105 ALA A O 1
ATOM 753 N N . ALA A 1 106 ? -65.153 2.728 15.595 1.00 49.09 106 ALA A N 1
ATOM 754 C CA . ALA A 1 106 ? -65.905 1.719 16.337 1.00 49.09 106 ALA A CA 1
ATOM 755 C C . ALA A 1 106 ? -65.146 0.591 17.076 1.00 49.09 106 ALA A C 1
ATOM 757 O O . ALA A 1 106 ? -64.688 -0.399 16.514 1.00 49.09 106 ALA A O 1
ATOM 758 N N . ALA A 1 107 ? -65.198 0.723 18.402 1.00 54.03 107 ALA A N 1
ATOM 759 C CA . ALA A 1 107 ? -65.288 -0.317 19.421 1.00 54.03 107 ALA A CA 1
ATOM 760 C C . ALA A 1 107 ? -65.561 -1.763 18.955 1.00 54.03 107 ALA A C 1
ATOM 762 O O . ALA A 1 107 ? -66.643 -2.058 18.455 1.00 54.03 107 ALA A O 1
ATOM 763 N N . LEU A 1 108 ? -64.676 -2.685 19.354 1.00 60.22 108 LEU A N 1
ATOM 764 C CA . LEU A 1 108 ? -65.052 -4.022 19.832 1.00 60.22 108 LEU A CA 1
ATOM 765 C C . LEU A 1 108 ? -64.103 -4.460 20.971 1.00 60.22 108 LEU A C 1
ATOM 767 O O . LEU A 1 108 ? -62.885 -4.364 20.813 1.00 60.22 108 LEU A O 1
ATOM 771 N N . PRO A 1 109 ? -64.611 -4.963 22.115 1.00 55.62 109 PRO A N 1
ATOM 772 C CA . PRO A 1 109 ? -63.772 -5.503 23.181 1.00 55.62 109 PRO A CA 1
ATOM 773 C C . PRO A 1 109 ? -63.380 -6.958 22.877 1.00 55.62 109 PRO A C 1
ATOM 775 O O . PRO A 1 109 ? -64.215 -7.862 22.951 1.00 55.62 109 PRO A O 1
ATOM 778 N N . ILE A 1 110 ? -62.103 -7.223 22.585 1.00 59.09 110 ILE A N 1
ATOM 779 C CA . ILE A 1 110 ? -61.594 -8.601 22.577 1.00 59.09 110 ILE A CA 1
ATOM 780 C C . ILE A 1 110 ? -61.250 -9.001 24.016 1.00 59.09 110 ILE A C 1
ATOM 782 O O . ILE A 1 110 ? -60.289 -8.547 24.630 1.00 59.09 110 ILE A O 1
ATOM 786 N N . LYS A 1 111 ? -62.130 -9.846 24.544 1.00 57.69 111 LYS A N 1
ATOM 787 C CA . LYS A 1 111 ? -62.155 -10.486 25.857 1.00 57.69 111 LYS A CA 1
ATOM 788 C C . LYS A 1 111 ? -60.828 -11.176 26.209 1.00 57.69 111 LYS A C 1
ATOM 790 O O . LYS A 1 111 ? -60.457 -12.161 25.576 1.00 57.69 111 LYS A O 1
ATOM 795 N N . THR A 1 112 ? -60.187 -10.727 27.292 1.00 61.16 112 THR A N 1
ATOM 796 C CA . THR A 1 112 ? -59.141 -11.471 28.010 1.00 61.16 112 THR A CA 1
ATOM 797 C C . THR A 1 112 ? -59.681 -12.843 28.404 1.00 61.16 112 THR A C 1
ATOM 799 O O . THR A 1 112 ? -60.599 -12.963 29.216 1.00 61.16 112 THR A O 1
ATOM 802 N N . GLY A 1 113 ? -59.131 -13.888 27.794 1.00 50.69 113 GLY A N 1
ATOM 803 C CA . GLY A 1 113 ? -59.387 -15.277 28.141 1.00 50.69 113 GLY A CA 1
ATOM 804 C C . GLY A 1 113 ? -58.131 -15.899 28.725 1.00 50.69 113 GLY A C 1
ATOM 805 O O . GLY A 1 113 ? -57.326 -16.455 27.991 1.00 50.69 113 GLY A O 1
ATOM 806 N N . ALA A 1 114 ? -57.988 -15.813 30.045 1.00 56.72 114 ALA A N 1
ATOM 807 C CA . ALA A 1 114 ? -57.172 -16.750 30.804 1.00 56.72 114 ALA A CA 1
ATOM 808 C C . ALA A 1 114 ? -57.750 -18.165 30.648 1.00 56.72 114 ALA A C 1
ATOM 810 O O . ALA A 1 114 ? -58.976 -18.315 30.652 1.00 56.72 114 ALA A O 1
ATOM 811 N N . ARG A 1 115 ? -56.896 -19.189 30.542 1.00 52.25 115 ARG A N 1
ATOM 812 C CA . ARG A 1 115 ? -57.240 -20.603 30.770 1.00 52.25 115 ARG A CA 1
ATOM 813 C C . ARG A 1 115 ? -55.958 -21.450 30.950 1.00 52.25 115 ARG A C 1
ATOM 815 O O . ARG A 1 115 ? -54.900 -20.977 30.551 1.00 52.25 115 ARG A O 1
ATOM 822 N N . PRO A 1 116 ? -56.075 -22.632 31.583 1.00 61.59 116 PRO A N 1
ATOM 823 C CA . PRO A 1 116 ? -55.493 -22.970 32.888 1.00 61.59 116 PRO A CA 1
ATOM 824 C C . PRO A 1 116 ? -54.096 -23.594 32.845 1.00 61.59 116 PRO A C 1
ATOM 826 O O . PRO A 1 116 ? -53.750 -24.206 31.811 1.00 61.59 116 PRO A O 1
#